Protein AF-A0A935XQJ3-F1 (afdb_monomer_lite)

Secondary structure (DSSP, 8-state):
------HHHHHHHHHHHHTTSS-GGG-EEEEEEEETTEEEEEEEEEEEE-TTSPEES--TTTTSPP-

Structure (mmCIF, N/CA/C/O backbone):
data_AF-A0A935XQJ3-F1
#
_entry.id   AF-A0A935XQJ3-F1
#
loop_
_atom_site.group_PDB
_atom_site.id
_atom_site.type_symbol
_atom_site.label_atom_id
_atom_site.label_alt_id
_atom_site.label_comp_id
_atom_site.label_asym_id
_atom_site.label_entity_id
_atom_site.label_seq_id
_atom_site.pdbx_PDB_ins_code
_atom_site.Cartn_x
_atom_site.Cartn_y
_atom_site.Cartn_z
_atom_site.occupancy
_atom_site.B_iso_or_equiv
_atom_site.auth_seq_id
_atom_site.auth_comp_id
_atom_site.auth_asym_id
_atom_site.auth_atom_id
_atom_site.pdbx_PDB_model_num
ATOM 1 N N . MET A 1 1 ? -8.867 9.491 -9.086 1.00 82.00 1 MET A N 1
ATOM 2 C CA . MET A 1 1 ? -7.675 8.637 -9.272 1.00 82.00 1 MET A CA 1
ATOM 3 C C . MET A 1 1 ? -6.456 9.545 -9.233 1.00 82.00 1 MET A C 1
ATOM 5 O O . MET A 1 1 ? -6.527 10.612 -9.828 1.00 82.00 1 MET A O 1
ATOM 9 N N . ILE A 1 2 ? -5.424 9.187 -8.468 1.00 91.31 2 ILE A N 1
ATOM 10 C CA . ILE A 1 2 ? -4.208 9.989 -8.251 1.00 91.31 2 ILE A CA 1
ATOM 11 C C . ILE A 1 2 ? -3.011 9.093 -8.574 1.00 91.31 2 ILE A C 1
ATOM 13 O O . ILE A 1 2 ? -3.003 7.939 -8.154 1.00 91.31 2 ILE A O 1
ATOM 17 N N . GLU A 1 3 ? -2.021 9.627 -9.285 1.00 91.88 3 GLU A N 1
ATOM 18 C CA . GLU A 1 3 ? -0.712 8.997 -9.474 1.00 91.88 3 GLU A CA 1
ATOM 19 C C . GLU A 1 3 ? 0.296 9.653 -8.526 1.00 91.88 3 GLU A C 1
ATOM 21 O O . GLU A 1 3 ? 0.304 10.876 -8.362 1.00 91.88 3 GLU A O 1
ATOM 26 N N . THR A 1 4 ? 1.113 8.853 -7.846 1.00 88.94 4 THR A N 1
ATOM 27 C CA . THR A 1 4 ? 2.122 9.376 -6.927 1.00 88.94 4 THR A CA 1
ATOM 28 C C . THR A 1 4 ? 3.288 8.412 -6.760 1.00 88.94 4 THR A C 1
ATOM 30 O O . THR A 1 4 ? 3.116 7.199 -6.830 1.00 88.94 4 THR A O 1
ATOM 33 N N . HIS A 1 5 ? 4.447 8.972 -6.423 1.00 87.12 5 HIS A N 1
ATOM 34 C CA . HIS A 1 5 ? 5.615 8.245 -5.919 1.00 87.12 5 HIS A CA 1
ATOM 35 C C . HIS A 1 5 ? 5.837 8.503 -4.416 1.00 87.12 5 HIS A C 1
ATOM 37 O O . HIS A 1 5 ? 6.874 8.169 -3.853 1.00 87.12 5 HIS A O 1
ATOM 43 N N . SER A 1 6 ? 4.877 9.147 -3.740 1.00 88.62 6 SER A N 1
ATOM 44 C CA . SER A 1 6 ? 5.025 9.529 -2.339 1.00 88.62 6 SER A CA 1
ATOM 45 C C . SER A 1 6 ? 4.738 8.360 -1.399 1.00 88.62 6 SER A C 1
ATOM 47 O O . SER A 1 6 ? 3.582 8.003 -1.162 1.00 88.62 6 SER A O 1
ATOM 49 N N . GLN A 1 7 ? 5.791 7.851 -0.758 1.00 86.81 7 GLN A N 1
ATOM 50 C CA . GLN A 1 7 ? 5.682 6.928 0.375 1.00 86.81 7 GLN A CA 1
ATOM 51 C C . GLN A 1 7 ? 4.731 7.442 1.457 1.00 86.81 7 GLN A C 1
ATOM 53 O O . GLN A 1 7 ? 3.913 6.703 2.004 1.00 86.81 7 GLN A O 1
ATOM 58 N N . HIS A 1 8 ? 4.865 8.725 1.793 1.00 91.50 8 HIS A N 1
ATOM 59 C CA . HIS A 1 8 ? 4.126 9.331 2.889 1.00 91.50 8 HIS A CA 1
ATOM 60 C C . HIS A 1 8 ? 2.619 9.280 2.650 1.00 91.50 8 HIS A C 1
ATOM 62 O O . HIS A 1 8 ? 1.871 9.104 3.610 1.00 91.50 8 HIS A O 1
ATOM 68 N N . LEU A 1 9 ? 2.175 9.376 1.390 1.00 92.81 9 LEU A N 1
ATOM 69 C CA . LEU A 1 9 ? 0.763 9.231 1.059 1.00 92.81 9 LEU A CA 1
ATOM 70 C C . LEU A 1 9 ? 0.274 7.810 1.351 1.00 92.81 9 LEU A C 1
ATOM 72 O O . LEU A 1 9 ? -0.716 7.650 2.059 1.00 92.81 9 LEU A O 1
ATOM 76 N N . VAL A 1 10 ? 0.989 6.791 0.865 1.00 92.19 10 VAL A N 1
ATOM 77 C CA . VAL A 1 10 ? 0.629 5.378 1.078 1.00 92.19 10 VAL A CA 1
ATOM 78 C C . VAL A 1 10 ? 0.590 5.051 2.574 1.00 92.19 10 VAL A C 1
ATOM 80 O O . VAL A 1 10 ? -0.397 4.506 3.066 1.00 92.19 10 VAL A O 1
ATOM 83 N N . ASN A 1 11 ? 1.602 5.487 3.329 1.00 92.62 11 ASN A N 1
ATOM 84 C CA . ASN A 1 11 ? 1.653 5.292 4.779 1.00 92.62 11 ASN A CA 1
ATOM 85 C C . ASN A 1 11 ? 0.517 6.029 5.502 1.00 92.62 11 ASN A C 1
ATOM 87 O O . ASN A 1 11 ? -0.042 5.523 6.475 1.00 92.62 11 ASN A O 1
ATOM 91 N N . ARG A 1 12 ? 0.152 7.233 5.040 1.00 96.12 12 ARG A N 1
ATOM 92 C CA . ARG A 1 12 ? -0.954 7.992 5.628 1.00 96.12 12 ARG A CA 1
ATOM 93 C C . ARG A 1 12 ? -2.297 7.310 5.389 1.00 96.12 12 ARG A C 1
ATOM 95 O O . ARG A 1 12 ? -3.120 7.336 6.298 1.00 96.12 12 ARG A O 1
ATOM 102 N N . LEU A 1 13 ? -2.512 6.712 4.217 1.00 96.06 13 LEU A N 1
ATOM 103 C CA . LEU A 1 13 ? -3.714 5.924 3.930 1.00 96.06 13 LEU A CA 1
ATOM 104 C C . LEU A 1 13 ? -3.827 4.737 4.892 1.00 96.06 13 LEU A C 1
ATOM 106 O O . LEU A 1 13 ? -4.855 4.606 5.552 1.00 96.06 13 LEU A O 1
ATOM 110 N N . GLY A 1 14 ? -2.748 3.967 5.071 1.00 96.06 14 GLY A N 1
ATOM 111 C CA . GLY A 1 14 ? -2.703 2.881 6.057 1.00 96.06 14 GLY A CA 1
ATOM 112 C C . GLY A 1 14 ? -3.030 3.358 7.477 1.00 96.06 14 GLY A C 1
ATOM 113 O O . GLY A 1 14 ? -3.908 2.809 8.132 1.00 96.06 14 GLY A O 1
ATOM 114 N N . ALA A 1 15 ? -2.429 4.467 7.922 1.00 97.94 15 ALA A N 1
ATOM 115 C CA . ALA A 1 15 ? -2.710 5.043 9.240 1.00 97.94 15 ALA A CA 1
ATOM 116 C C . ALA A 1 15 ? -4.148 5.578 9.405 1.00 97.94 15 ALA A C 1
ATOM 118 O O . ALA A 1 15 ? -4.638 5.694 10.526 1.00 97.94 15 ALA A O 1
ATOM 119 N N . LEU A 1 16 ? -4.828 5.976 8.324 1.00 98.25 16 LEU A N 1
ATOM 120 C CA . LEU A 1 16 ? -6.245 6.354 8.386 1.00 98.25 16 LEU A CA 1
ATOM 121 C C . LEU A 1 16 ? -7.145 5.121 8.509 1.00 98.25 16 LEU A C 1
ATOM 123 O O . LEU A 1 16 ? -8.135 5.177 9.240 1.00 98.25 16 LEU A O 1
ATOM 127 N N . ILE A 1 17 ? -6.773 4.027 7.843 1.00 98.00 17 ILE A N 1
ATOM 128 C CA . ILE A 1 17 ? -7.465 2.738 7.919 1.00 98.00 17 ILE A CA 1
ATOM 129 C C . ILE A 1 17 ? -7.328 2.132 9.316 1.00 98.00 17 ILE A C 1
ATOM 131 O O . ILE A 1 17 ? -8.338 1.815 9.935 1.00 98.00 17 ILE A O 1
ATOM 135 N N . GLU A 1 18 ? -6.109 2.079 9.859 1.00 97.81 18 GLU A N 1
ATOM 136 C CA . GLU A 1 18 ? -5.831 1.623 11.231 1.00 97.81 18 GLU A CA 1
ATOM 137 C C . GLU A 1 18 ? -6.704 2.367 12.260 1.00 97.81 18 GLU A C 1
ATOM 139 O O . GLU A 1 18 ? -7.265 1.779 13.182 1.00 97.81 18 GLU A O 1
ATOM 144 N N . LYS A 1 19 ? -6.885 3.679 12.070 1.00 98.19 19 LYS A N 1
ATOM 145 C CA . LYS A 1 19 ? -7.701 4.523 12.955 1.00 98.19 19 LYS A CA 1
ATOM 146 C C . LYS A 1 19 ? -9.204 4.437 12.680 1.00 98.19 19 LYS A C 1
ATOM 148 O O . LYS A 1 19 ? -9.950 5.214 13.273 1.00 98.19 19 LYS A O 1
ATOM 153 N N . GLY A 1 20 ? -9.650 3.601 11.745 1.00 97.19 20 GLY A N 1
ATOM 154 C CA . GLY A 1 20 ? -11.056 3.459 11.358 1.00 97.19 20 GLY A CA 1
ATOM 155 C C . GLY A 1 20 ? -11.664 4.687 10.670 1.00 97.19 20 GLY A C 1
ATOM 156 O O . GLY A 1 20 ? -12.883 4.820 10.627 1.00 97.19 20 GLY A O 1
ATOM 157 N N . HIS A 1 21 ? -10.840 5.604 10.153 1.00 98.12 21 HIS A N 1
ATOM 158 C CA . HIS A 1 21 ? -11.311 6.797 9.433 1.00 98.12 21 HIS A CA 1
ATOM 159 C C . HIS A 1 21 ? -11.527 6.537 7.934 1.00 98.12 21 HIS A C 1
ATOM 161 O O . HIS A 1 21 ? -12.033 7.411 7.232 1.00 98.12 21 HIS A O 1
ATOM 167 N N . LEU A 1 22 ? -11.103 5.373 7.436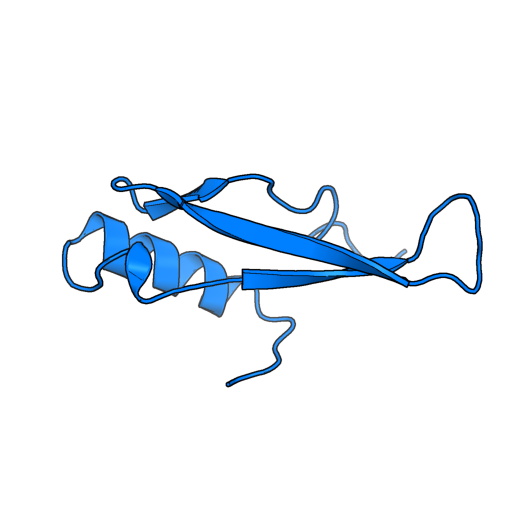 1.00 97.69 22 LEU A N 1
ATOM 168 C CA . LEU A 1 22 ? -11.176 4.975 6.035 1.00 97.69 22 LEU A CA 1
ATOM 169 C C . LEU A 1 22 ? -11.403 3.460 5.963 1.00 97.69 22 LEU A C 1
ATOM 171 O O . LEU A 1 22 ? -10.688 2.716 6.631 1.00 97.69 22 LEU A O 1
ATOM 175 N N . ASP A 1 23 ? -12.387 3.002 5.186 1.00 97.75 23 ASP A N 1
ATOM 176 C CA . ASP A 1 23 ? -12.569 1.567 4.946 1.00 97.75 23 ASP A CA 1
ATOM 177 C C . ASP A 1 23 ? -11.486 1.099 3.956 1.00 97.75 23 ASP A C 1
ATOM 179 O O . ASP A 1 23 ? -11.313 1.726 2.904 1.00 97.75 23 ASP A O 1
ATOM 183 N N . PRO A 1 24 ? -10.737 0.018 4.245 1.00 96.81 24 PRO A N 1
ATOM 184 C CA . PRO A 1 24 ? -9.738 -0.505 3.315 1.00 96.81 24 PRO A CA 1
ATOM 185 C C . PRO A 1 24 ? -10.321 -0.865 1.940 1.00 96.81 24 PRO A C 1
ATOM 187 O O . PRO A 1 24 ? -9.604 -0.789 0.947 1.00 96.81 24 PRO A O 1
ATOM 190 N N . LYS A 1 25 ? -11.615 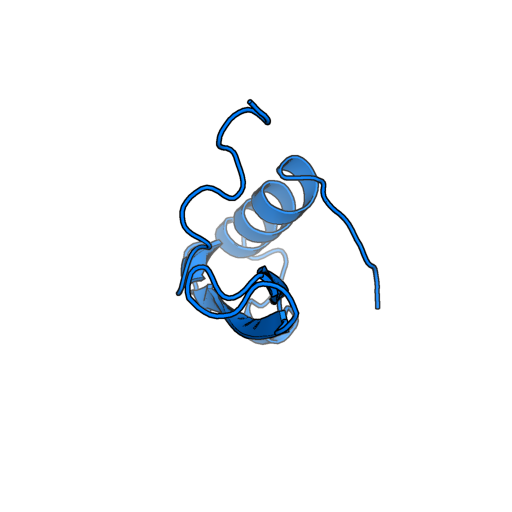-1.203 1.847 1.00 96.31 25 LYS A N 1
ATOM 191 C CA . LYS A 1 25 ? -12.292 -1.522 0.576 1.00 96.31 25 LYS A CA 1
ATOM 192 C C . LYS A 1 25 ? -12.489 -0.311 -0.332 1.00 96.31 25 LYS A C 1
ATOM 194 O O . LYS A 1 25 ? -12.698 -0.487 -1.531 1.00 96.31 25 LYS A O 1
ATOM 199 N N . ASP A 1 26 ? -12.402 0.897 0.219 1.00 96.12 26 ASP A N 1
ATOM 200 C CA . ASP A 1 26 ? -12.504 2.143 -0.541 1.00 96.12 26 ASP A CA 1
ATOM 201 C C . ASP A 1 26 ? -11.153 2.561 -1.154 1.00 96.12 26 ASP A C 1
ATOM 203 O O . ASP A 1 26 ? -11.065 3.579 -1.847 1.00 96.12 26 ASP A O 1
ATOM 207 N N . VAL A 1 27 ? -10.084 1.788 -0.915 1.00 94.50 27 VAL A N 1
ATOM 208 C CA . VAL A 1 27 ? -8.721 2.098 -1.358 1.00 94.50 27 VAL A CA 1
ATOM 209 C C . VAL A 1 27 ? -8.116 0.928 -2.129 1.00 94.50 27 VAL A C 1
ATOM 211 O O . VAL A 1 27 ? -7.974 -0.174 -1.616 1.00 94.50 27 VAL A O 1
ATOM 214 N N . SER A 1 28 ? -7.658 1.198 -3.352 1.00 92.19 28 SER A N 1
ATOM 215 C CA . SER A 1 28 ? -6.863 0.263 -4.154 1.00 92.19 28 SER A CA 1
ATOM 216 C C . SER A 1 28 ? -5.557 0.933 -4.561 1.00 92.19 28 SER A C 1
ATOM 218 O O . SER A 1 28 ? -5.566 2.058 -5.064 1.00 92.19 28 SER A O 1
ATOM 220 N N . ILE A 1 29 ? -4.440 0.228 -4.387 1.00 92.00 29 ILE A N 1
ATOM 221 C CA . ILE A 1 29 ? -3.125 0.664 -4.857 1.00 92.00 29 ILE A CA 1
ATOM 222 C C . ILE A 1 29 ? -2.771 -0.146 -6.103 1.00 92.00 29 ILE A C 1
ATOM 224 O O . ILE A 1 29 ? -2.789 -1.376 -6.086 1.00 92.00 29 ILE A O 1
ATOM 228 N N . ILE A 1 30 ? -2.463 0.549 -7.197 1.00 91.88 30 ILE A N 1
ATOM 229 C CA . ILE A 1 30 ? -1.997 -0.062 -8.443 1.00 91.88 30 ILE A CA 1
ATOM 230 C C . ILE A 1 30 ? -0.525 0.299 -8.600 1.00 91.88 30 ILE A C 1
ATOM 232 O O . ILE A 1 30 ? -0.167 1.473 -8.636 1.00 91.88 30 ILE A O 1
ATOM 236 N N . LEU A 1 31 ? 0.316 -0.724 -8.665 1.00 88.44 31 LEU A N 1
ATOM 237 C CA . LEU A 1 31 ? 1.765 -0.614 -8.739 1.00 88.44 31 LEU A CA 1
ATOM 238 C C . LEU A 1 31 ? 2.213 -0.918 -10.163 1.00 88.44 31 LEU A C 1
ATOM 240 O O . LEU A 1 31 ? 1.793 -1.921 -10.745 1.00 88.44 31 LEU A O 1
ATOM 244 N N . PHE A 1 32 ? 3.083 -0.066 -10.691 1.00 87.38 32 PHE A N 1
ATOM 245 C CA . PHE A 1 32 ? 3.703 -0.219 -12.000 1.00 87.38 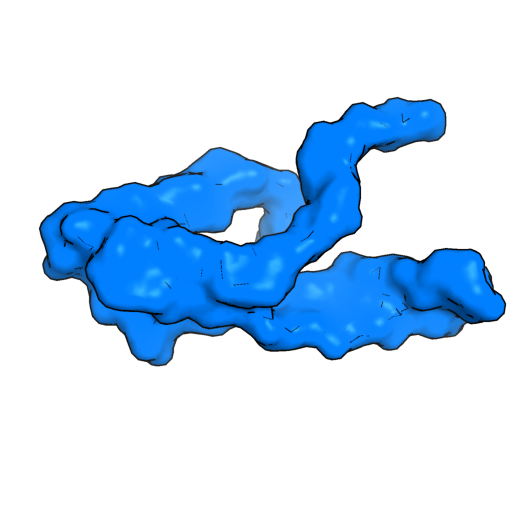32 PHE A CA 1
ATOM 246 C C . PHE A 1 32 ? 5.199 -0.427 -11.785 1.00 87.38 32 PHE A C 1
ATOM 248 O O . PHE A 1 32 ? 5.893 0.470 -11.319 1.00 87.38 32 PHE A O 1
ATOM 255 N N . GLU A 1 33 ? 5.686 -1.622 -12.100 1.00 82.38 33 GLU A N 1
ATOM 256 C CA . GLU A 1 33 ? 7.079 -2.019 -11.889 1.00 82.38 33 GLU A CA 1
ATOM 257 C C . GLU A 1 33 ? 7.683 -2.473 -13.219 1.00 82.38 33 GLU A C 1
ATOM 259 O O . GLU A 1 33 ? 7.000 -3.088 -14.041 1.00 82.38 33 GLU A O 1
ATOM 264 N N . GLN A 1 34 ? 8.968 -2.214 -13.450 1.00 82.56 34 GLN A N 1
ATOM 265 C CA . GLN A 1 34 ? 9.663 -2.793 -14.600 1.00 82.56 34 GLN A CA 1
ATOM 266 C C . GLN A 1 34 ? 9.899 -4.293 -14.359 1.00 82.56 34 GLN A C 1
ATOM 268 O O . GLN A 1 34 ? 10.234 -4.709 -13.251 1.00 82.56 34 GLN A O 1
ATOM 273 N N . ASP A 1 35 ? 9.714 -5.133 -15.380 1.00 81.56 35 ASP A N 1
ATOM 274 C CA . ASP A 1 35 ? 10.063 -6.550 -15.296 1.00 81.56 35 ASP A CA 1
ATOM 275 C C . ASP A 1 35 ? 11.595 -6.678 -15.277 1.00 81.56 35 ASP A C 1
ATOM 277 O O . ASP A 1 35 ? 12.231 -6.402 -16.297 1.00 81.56 35 ASP A O 1
ATOM 281 N N . PRO A 1 36 ? 12.214 -7.153 -14.179 1.00 77.44 36 PRO A N 1
ATOM 282 C CA . PRO A 1 36 ? 13.673 -7.255 -14.096 1.00 77.44 36 PRO A CA 1
ATOM 283 C C . PRO A 1 36 ? 14.262 -8.199 -15.154 1.00 77.44 36 PRO A C 1
ATOM 285 O O . PRO A 1 36 ? 15.442 -8.112 -15.472 1.00 77.44 36 PRO A O 1
ATOM 288 N N . ASN A 1 37 ? 13.446 -9.096 -15.722 1.00 83.62 37 ASN A N 1
ATOM 289 C CA . ASN A 1 37 ? 13.871 -10.032 -16.763 1.00 83.62 37 ASN A CA 1
ATOM 290 C C . ASN A 1 37 ? 13.553 -9.552 -18.188 1.00 83.62 37 ASN A C 1
ATOM 292 O O . ASN A 1 37 ? 13.936 -10.213 -19.153 1.00 83.62 37 ASN A O 1
ATOM 296 N N . ARG A 1 38 ? 12.806 -8.452 -18.344 1.00 85.00 38 ARG A N 1
ATOM 297 C CA . ARG A 1 38 ? 12.373 -7.916 -19.640 1.00 85.00 38 ARG A CA 1
ATOM 298 C C . ARG A 1 38 ? 12.369 -6.393 -19.585 1.00 85.00 38 ARG A C 1
ATOM 300 O O . ARG A 1 38 ? 11.381 -5.794 -19.170 1.00 85.00 38 ARG A O 1
ATOM 307 N N . ALA A 1 39 ? 13.464 -5.796 -20.055 1.00 73.75 39 ALA A N 1
ATOM 308 C CA . ALA A 1 39 ? 13.753 -4.364 -19.941 1.00 73.75 39 ALA A CA 1
ATOM 309 C C . ALA A 1 39 ? 12.645 -3.431 -20.485 1.00 73.75 39 ALA A C 1
ATOM 311 O O . ALA A 1 39 ? 12.531 -2.303 -20.023 1.00 73.75 39 ALA A O 1
ATOM 312 N N . ASP A 1 40 ? 11.759 -3.919 -21.359 1.00 83.94 40 ASP A N 1
ATOM 313 C CA . ASP A 1 40 ? 10.675 -3.127 -21.964 1.00 83.94 40 ASP A CA 1
ATOM 314 C C . ASP A 1 40 ? 9.268 -3.596 -21.556 1.00 83.94 40 ASP A C 1
ATOM 316 O O . ASP A 1 40 ? 8.284 -3.364 -22.257 1.00 83.94 40 ASP A O 1
ATOM 320 N N . THR A 1 41 ? 9.145 -4.331 -20.449 1.00 87.25 41 THR A N 1
ATOM 321 C CA . THR A 1 41 ? 7.852 -4.822 -19.954 1.00 87.25 41 THR A CA 1
ATOM 322 C C . THR A 1 41 ? 7.528 -4.207 -18.603 1.00 87.25 41 THR A C 1
ATOM 324 O O . THR A 1 41 ? 8.262 -4.399 -17.640 1.00 87.25 41 THR A O 1
ATOM 327 N N . THR A 1 42 ? 6.386 -3.529 -18.503 1.00 86.69 42 THR A N 1
ATOM 328 C CA . THR A 1 42 ? 5.822 -3.099 -17.219 1.00 86.69 42 THR A CA 1
ATOM 329 C C . THR A 1 42 ? 4.917 -4.192 -16.663 1.00 86.69 42 THR A C 1
ATOM 331 O O . THR A 1 42 ? 3.993 -4.660 -17.330 1.00 86.69 42 THR A O 1
ATOM 334 N N . LYS A 1 43 ? 5.168 -4.600 -15.423 1.00 86.69 43 LYS A N 1
ATOM 335 C CA . LYS A 1 43 ? 4.283 -5.451 -14.633 1.00 86.69 43 LYS A CA 1
ATOM 336 C C . LYS A 1 43 ? 3.371 -4.572 -13.791 1.00 86.69 43 LYS A C 1
ATOM 338 O O . LYS A 1 43 ? 3.833 -3.671 -13.099 1.00 86.69 43 LYS A O 1
ATOM 343 N N . ILE A 1 44 ? 2.077 -4.868 -13.849 1.00 88.56 44 ILE A N 1
ATOM 344 C CA . ILE A 1 44 ? 1.066 -4.220 -13.017 1.00 88.56 44 ILE A CA 1
ATOM 345 C C . ILE A 1 44 ? 0.718 -5.166 -11.876 1.00 88.56 44 ILE A C 1
ATOM 347 O O . ILE A 1 44 ? 0.430 -6.344 -12.108 1.00 88.56 44 ILE A O 1
ATOM 351 N N . ARG A 1 45 ? 0.727 -4.654 -10.648 1.00 87.38 45 ARG A N 1
ATOM 352 C CA . ARG A 1 45 ? 0.251 -5.379 -9.468 1.00 87.38 45 ARG A CA 1
ATOM 353 C C . ARG A 1 45 ? -0.811 -4.565 -8.756 1.00 87.38 45 ARG A C 1
ATOM 355 O O . ARG A 1 45 ? -0.720 -3.345 -8.683 1.00 87.38 45 ARG A O 1
ATOM 362 N N . VAL A 1 46 ? -1.798 -5.261 -8.209 1.00 90.38 46 VAL A N 1
ATOM 363 C CA . VAL A 1 46 ? -2.792 -4.659 -7.324 1.00 90.38 46 VAL A CA 1
ATOM 364 C C . VAL A 1 46 ? -2.428 -5.014 -5.892 1.00 90.38 46 VAL A C 1
ATOM 366 O O . VAL A 1 46 ? -2.090 -6.158 -5.577 1.00 90.38 46 VAL A O 1
ATOM 369 N N . SER A 1 47 ? -2.463 -3.998 -5.047 1.00 91.25 47 SER A N 1
ATOM 370 C CA . SER A 1 47 ? -2.107 -4.052 -3.646 1.00 91.25 47 SER A CA 1
ATOM 371 C C . SER A 1 47 ? -3.241 -3.411 -2.846 1.00 91.25 47 SER A C 1
ATOM 373 O O . SER A 1 47 ? -3.847 -2.422 -3.265 1.00 91.25 47 SER A O 1
ATOM 375 N N . GLU A 1 48 ? -3.579 -4.038 -1.727 1.00 94.00 48 GLU A N 1
ATOM 376 C CA . GLU A 1 48 ? -4.763 -3.724 -0.929 1.00 94.00 48 GLU A CA 1
ATOM 377 C C . GLU A 1 48 ? -4.356 -3.602 0.531 1.00 94.00 48 GLU A C 1
ATOM 379 O O . GLU A 1 48 ? -3.447 -4.298 0.991 1.00 94.00 48 GLU A O 1
ATOM 384 N N . PHE A 1 49 ? -5.036 -2.728 1.262 1.00 95.69 49 PHE A N 1
ATOM 385 C CA . PHE A 1 49 ? -4.879 -2.650 2.704 1.00 95.69 49 PHE A CA 1
ATOM 386 C C . PHE A 1 49 ? -5.739 -3.712 3.383 1.00 95.69 49 PHE A C 1
ATOM 388 O O . PHE A 1 49 ? -6.844 -4.019 2.934 1.00 95.69 49 PHE A O 1
ATOM 395 N N . ASP A 1 50 ? -5.252 -4.262 4.487 1.00 95.25 50 ASP A N 1
ATOM 396 C CA . ASP A 1 50 ? -6.105 -4.994 5.413 1.00 95.25 50 ASP A CA 1
ATOM 397 C C . ASP A 1 50 ? -6.736 -4.082 6.469 1.00 95.25 50 ASP A C 1
ATOM 399 O O . ASP A 1 50 ? -6.564 -2.863 6.469 1.00 95.25 50 ASP A O 1
ATOM 403 N N . SER A 1 51 ? -7.514 -4.688 7.366 1.00 95.88 51 SER A N 1
ATOM 404 C CA . SER A 1 51 ? -8.220 -3.982 8.435 1.00 95.88 51 SER A CA 1
ATOM 405 C C . SER A 1 51 ? -7.299 -3.313 9.453 1.00 95.88 51 SER A C 1
ATOM 407 O O . SER A 1 51 ? -7.768 -2.469 10.206 1.00 95.88 51 SER A O 1
ATOM 409 N N . GLU A 1 52 ? -6.019 -3.684 9.501 1.00 96.25 52 GLU A N 1
ATOM 410 C CA . GLU A 1 52 ? -5.027 -3.068 10.387 1.00 96.25 52 GLU A CA 1
ATOM 411 C C . GLU A 1 52 ? -4.271 -1.931 9.677 1.00 96.25 52 GLU A C 1
ATOM 413 O O . GLU A 1 52 ? -3.359 -1.334 10.243 1.00 96.25 52 GLU A O 1
ATOM 418 N N . GLY A 1 53 ? -4.651 -1.602 8.436 1.00 94.62 53 GLY A N 1
ATOM 419 C CA . GLY A 1 53 ? -3.987 -0.575 7.640 1.00 94.62 53 GLY A CA 1
ATOM 420 C C . GLY A 1 53 ? -2.644 -1.029 7.073 1.00 94.62 53 GLY A C 1
ATOM 421 O O . GLY A 1 53 ? -1.861 -0.193 6.612 1.00 94.62 53 GLY A O 1
ATOM 422 N N . VAL A 1 54 ? -2.370 -2.338 7.073 1.00 93.44 54 VAL A N 1
ATOM 423 C CA . VAL A 1 54 ? -1.157 -2.916 6.497 1.00 93.44 54 VAL A CA 1
ATOM 424 C C . VAL A 1 54 ? -1.407 -3.234 5.028 1.00 93.44 54 VAL A C 1
ATOM 426 O O . VAL A 1 54 ? -2.374 -3.901 4.661 1.00 93.44 54 VAL A O 1
ATOM 429 N N . LEU A 1 55 ? -0.526 -2.741 4.159 1.00 92.31 55 LEU A N 1
ATOM 430 C CA . LEU A 1 55 ? -0.624 -2.981 2.724 1.00 92.31 55 LEU A CA 1
ATOM 431 C C . LEU A 1 55 ? -0.069 -4.374 2.380 1.00 92.31 55 LEU A C 1
ATOM 433 O O . LEU A 1 55 ? 1.078 -4.709 2.687 1.00 92.31 55 LEU A O 1
ATOM 437 N N . ARG A 1 56 ? -0.883 -5.182 1.704 1.00 90.19 56 ARG A N 1
ATOM 438 C CA . ARG A 1 56 ? -0.542 -6.533 1.243 1.00 90.19 56 ARG A CA 1
ATOM 439 C C . ARG A 1 56 ? 0.070 -6.501 -0.147 1.00 90.19 56 ARG A C 1
ATOM 441 O O . ARG A 1 56 ?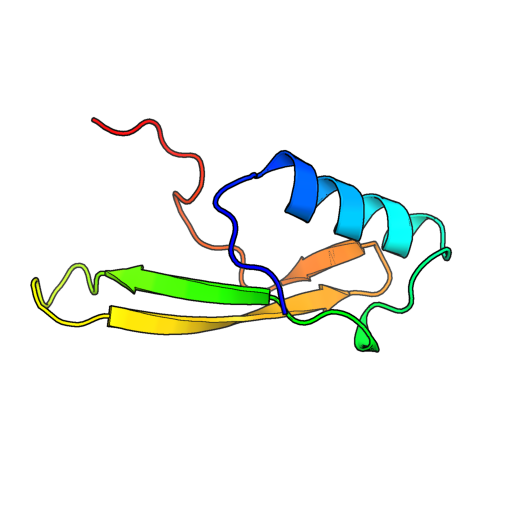 -0.322 -5.687 -0.975 1.00 90.19 56 ARG A O 1
ATOM 448 N N . ASN A 1 57 ? 0.964 -7.445 -0.444 1.00 81.69 57 ASN A N 1
ATOM 449 C CA . ASN A 1 57 ? 1.746 -7.465 -1.690 1.00 81.69 57 ASN A CA 1
ATOM 450 C C . ASN A 1 57 ? 2.605 -6.203 -1.847 1.00 81.69 57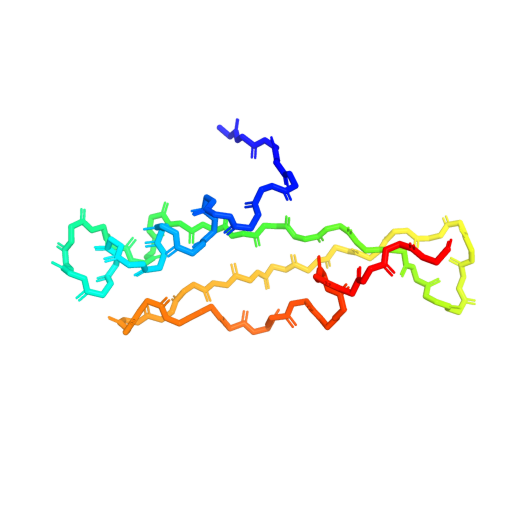 ASN A C 1
ATOM 452 O O . ASN A 1 57 ? 2.622 -5.586 -2.912 1.00 81.69 57 ASN A O 1
ATOM 456 N N . TRP A 1 58 ? 3.286 -5.824 -0.760 1.00 80.50 58 TRP A N 1
ATOM 457 C CA . TRP A 1 58 ? 4.157 -4.657 -0.730 1.00 80.50 58 TRP A CA 1
ATOM 458 C C . TRP A 1 58 ? 5.198 -4.725 -1.865 1.00 80.50 58 TRP A C 1
ATOM 460 O O . TRP A 1 58 ? 5.834 -5.773 -2.027 1.00 80.50 58 TRP A O 1
ATOM 470 N N . PRO A 1 59 ? 5.394 -3.646 -2.642 1.00 70.94 59 PRO A N 1
ATOM 471 C CA . PRO A 1 59 ? 6.396 -3.612 -3.701 1.00 70.94 59 PRO A CA 1
ATOM 472 C C . PRO A 1 59 ? 7.799 -3.663 -3.093 1.00 70.94 59 PRO A C 1
ATOM 474 O O . PRO A 1 59 ? 8.217 -2.774 -2.343 1.00 70.94 59 PRO A O 1
ATOM 477 N N . PHE A 1 60 ? 8.522 -4.739 -3.388 1.00 69.31 60 PHE A N 1
ATOM 478 C CA . PHE A 1 60 ? 9.889 -4.915 -2.915 1.00 69.31 60 PHE A CA 1
ATOM 479 C C . PHE A 1 60 ? 10.788 -3.853 -3.558 1.00 69.31 60 PHE A C 1
ATOM 481 O O . PHE A 1 60 ? 10.779 -3.695 -4.774 1.00 69.31 60 PHE A O 1
ATOM 488 N N . GLY A 1 61 ? 11.540 -3.115 -2.742 1.00 65.94 61 GLY A N 1
ATOM 489 C CA . GLY A 1 61 ? 12.461 -2.083 -3.220 1.00 65.94 61 GLY A CA 1
ATOM 490 C C . GLY A 1 61 ? 11.826 -0.755 -3.654 1.00 65.94 61 GLY A C 1
ATOM 491 O O . GLY A 1 61 ? 12.531 0.108 -4.156 1.00 65.94 61 GLY A O 1
ATOM 492 N N . PHE A 1 62 ? 10.528 -0.519 -3.410 1.00 67.00 62 PHE A N 1
ATOM 493 C CA . PHE A 1 62 ? 9.877 0.776 -3.708 1.00 67.00 62 PHE A CA 1
ATOM 494 C C . PHE A 1 62 ? 10.479 1.978 -2.949 1.00 67.00 62 PHE A C 1
ATOM 496 O O . PHE A 1 62 ? 10.234 3.125 -3.311 1.00 67.00 62 PHE A O 1
ATOM 503 N N . PHE A 1 63 ? 11.265 1.720 -1.900 1.00 65.75 63 PHE A N 1
ATOM 504 C CA . PHE A 1 63 ? 12.005 2.736 -1.140 1.00 65.75 63 PHE A CA 1
ATOM 505 C C . PHE A 1 63 ? 13.511 2.513 -1.158 1.00 65.75 63 PHE A C 1
ATOM 507 O O . PHE A 1 63 ? 14.223 3.144 -0.373 1.00 65.75 63 PHE A O 1
ATOM 514 N N . ASP A 1 64 ? 13.991 1.597 -1.998 1.00 68.69 64 ASP A N 1
ATOM 515 C CA . ASP A 1 64 ? 15.425 1.463 -2.165 1.00 68.69 64 ASP A CA 1
ATOM 516 C C . ASP A 1 64 ? 15.937 2.755 -2.817 1.00 68.69 64 ASP A C 1
ATOM 518 O O . ASP A 1 64 ? 15.267 3.316 -3.691 1.00 68.69 64 ASP A O 1
ATOM 522 N N . PRO A 1 65 ? 17.079 3.288 -2.357 1.00 60.0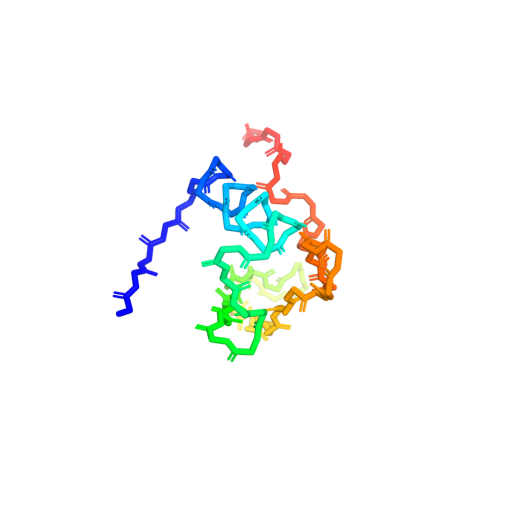9 65 PRO A N 1
ATOM 523 C CA . PRO A 1 65 ? 17.657 4.473 -2.964 1.00 60.09 65 PRO A CA 1
ATOM 524 C C . PRO A 1 65 ? 17.917 4.202 -4.448 1.00 60.09 65 PRO A C 1
ATOM 526 O O . PRO A 1 65 ? 18.476 3.161 -4.798 1.00 60.09 65 PRO A O 1
ATOM 529 N N . GLU A 1 66 ? 17.519 5.140 -5.308 1.00 60.22 66 GLU A N 1
ATOM 530 C CA . GLU A 1 66 ? 17.935 5.123 -6.710 1.00 60.22 66 GLU A CA 1
ATOM 531 C C . GLU A 1 66 ? 19.474 5.147 -6.739 1.00 60.22 66 GLU A C 1
ATOM 533 O O . GLU A 1 66 ? 20.093 6.061 -6.186 1.00 60.22 66 GLU A O 1
ATOM 538 N N . LEU A 1 67 ? 20.076 4.084 -7.285 1.00 54.16 67 LEU A N 1
ATOM 539 C CA . LEU A 1 67 ? 21.527 3.937 -7.453 1.00 54.16 67 LEU A CA 1
ATOM 540 C C . LEU A 1 67 ? 22.068 4.872 -8.536 1.00 54.16 67 LEU A C 1
ATOM 542 O O . LEU A 1 67 ? 21.422 4.970 -9.604 1.00 54.16 67 LEU A O 1
#

Radius of gyration: 13.2 Å; chains: 1; bounding box: 34×20×35 Å

pLDDT: mean 87.33, std 10.63, range [54.16, 98.25]

Foldseek 3Di:
DDDDLDPVVLQVQLVCLLVVNDPQVVDKDWDWDADPVDRPDTDIDIWTADSNSDIPPDDPCSPPPDD

Sequence (67 aa):
MIETHSQHLVNRLGALIEKGHLDPKDVSIILFEQDPNRADTTKIRVSEFDSEGVLRNWPFGFFDPEL